Protein AF-A0A382Z6L7-F1 (afdb_monomer_lite)

Organism: NCBI:txid408172

Radius of gyration: 22.9 Å; chains: 1; bounding box: 54×29×62 Å

pLDDT: mean 86.56, std 9.16, range [63.97, 97.94]

Foldseek 3Di:
DDDPPDDDDDDDPVVVVVLVVVCVVCVVVCVVVVQNDSVSSVVVVVVVVVVVVVVCVVPVPQWDFDDDDDQWTWIQRPVVRDIDIDGDDD

Secondary structure (DSSP, 8-state):
-PPTT-------HHHHHHHHHHHHHTHHHHHHTT--SHHHHHHHHHHHHHHHHHHHHHHS-SEEEEEEETTEEEEEETTTTEEEEEE---

Structure (mmCIF, N/CA/C/O backbone):
data_AF-A0A382Z6L7-F1
#
_entry.id   AF-A0A382Z6L7-F1
#
loop_
_atom_site.group_PDB
_atom_site.id
_atom_site.type_symbol
_atom_site.label_atom_id
_atom_site.label_alt_id
_atom_site.label_comp_id
_atom_site.label_asym_id
_atom_site.label_entity_id
_atom_site.label_seq_id
_atom_site.pdbx_PDB_ins_code
_atom_site.Cartn_x
_atom_site.Cartn_y
_atom_site.Cartn_z
_atom_site.occupancy
_atom_site.B_iso_or_equiv
_atom_site.auth_seq_id
_atom_site.auth_comp_id
_atom_site.auth_asym_id
_atom_site.auth_atom_id
_atom_site.pdbx_PDB_model_num
ATOM 1 N N . MET A 1 1 ? 21.379 -13.087 -7.856 1.00 70.81 1 MET A N 1
ATOM 2 C CA . MET A 1 1 ? 20.759 -12.809 -6.538 1.00 70.81 1 MET A CA 1
ATOM 3 C C . MET A 1 1 ? 20.971 -11.341 -6.176 1.00 70.81 1 MET A C 1
ATOM 5 O O . MET A 1 1 ? 21.957 -10.783 -6.653 1.00 70.81 1 MET A O 1
ATOM 9 N N . PRO A 1 2 ? 20.088 -10.706 -5.382 1.00 84.19 2 PRO A N 1
ATOM 10 C CA . PRO A 1 2 ? 20.295 -9.340 -4.895 1.00 84.19 2 PRO A CA 1
ATOM 11 C C . PRO A 1 2 ? 21.585 -9.209 -4.082 1.00 84.19 2 PRO A C 1
ATOM 13 O O . PRO A 1 2 ? 22.060 -10.187 -3.502 1.00 84.19 2 PRO A O 1
ATOM 16 N N . LYS A 1 3 ? 22.133 -7.991 -4.017 1.00 89.88 3 LYS A N 1
ATOM 17 C CA . LYS A 1 3 ? 23.277 -7.680 -3.148 1.00 89.88 3 LYS A CA 1
ATOM 18 C C . LYS A 1 3 ? 22.921 -7.957 -1.673 1.00 89.88 3 LYS A C 1
ATOM 20 O O . LYS A 1 3 ? 21.745 -7.847 -1.312 1.00 89.88 3 LYS A O 1
ATOM 25 N N . PRO A 1 4 ? 23.903 -8.265 -0.805 1.00 92.88 4 PRO A N 1
ATOM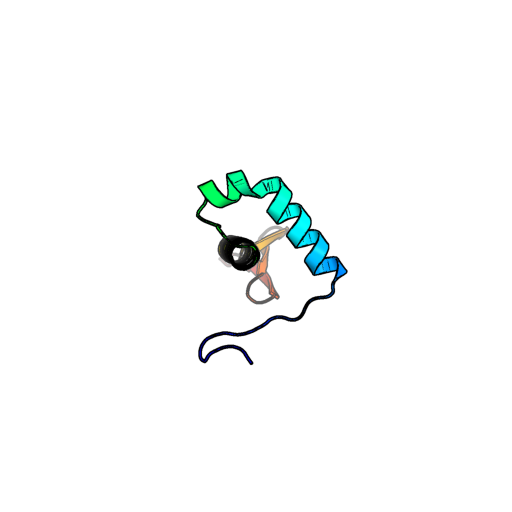 26 C CA . PRO A 1 4 ? 23.672 -8.350 0.636 1.00 92.88 4 PRO A CA 1
ATOM 27 C C . PRO A 1 4 ? 22.925 -7.115 1.160 1.00 92.88 4 PRO A C 1
ATOM 29 O O . PRO A 1 4 ? 23.244 -5.991 0.782 1.00 92.88 4 PRO A O 1
ATOM 32 N N . GLY A 1 5 ? 21.898 -7.336 1.985 1.00 91.12 5 GLY A N 1
ATOM 33 C CA . GLY A 1 5 ? 21.009 -6.278 2.488 1.00 91.12 5 GLY A CA 1
ATOM 34 C C . GLY A 1 5 ? 19.797 -5.960 1.602 1.00 91.12 5 GLY A C 1
ATOM 35 O O . GLY A 1 5 ? 18.894 -5.268 2.055 1.00 91.12 5 GLY A O 1
ATOM 36 N N . PHE A 1 6 ? 19.715 -6.507 0.386 1.00 89.31 6 PHE A N 1
ATOM 37 C CA . PHE A 1 6 ? 18.580 -6.310 -0.518 1.00 89.31 6 PHE A CA 1
ATOM 38 C C . PHE A 1 6 ? 17.766 -7.595 -0.674 1.00 89.31 6 PHE A C 1
ATOM 40 O O . PHE A 1 6 ? 18.291 -8.709 -0.603 1.00 89.31 6 PHE A O 1
ATOM 47 N N . LYS A 1 7 ? 16.462 -7.440 -0.899 1.00 88.88 7 LYS A N 1
ATOM 48 C CA . LYS A 1 7 ? 15.519 -8.537 -1.136 1.00 88.88 7 LYS A CA 1
ATOM 49 C C . LYS A 1 7 ? 14.725 -8.256 -2.409 1.00 88.88 7 LYS A C 1
ATOM 51 O O . LYS A 1 7 ? 14.511 -7.099 -2.758 1.00 88.88 7 LYS A O 1
ATOM 56 N N . SER A 1 8 ? 14.305 -9.317 -3.089 1.00 90.06 8 SER A N 1
ATOM 57 C CA . SER A 1 8 ? 13.430 -9.236 -4.260 1.00 90.06 8 SER A CA 1
ATOM 58 C C . SER A 1 8 ? 12.056 -9.779 -3.911 1.00 90.06 8 SER A C 1
ATOM 60 O O . SER A 1 8 ? 11.945 -10.763 -3.183 1.00 90.06 8 SER A O 1
ATOM 62 N N . ILE A 1 9 ? 11.029 -9.153 -4.474 1.00 90.00 9 ILE A N 1
ATOM 63 C CA . ILE A 1 9 ? 9.662 -9.665 -4.479 1.00 90.00 9 ILE A CA 1
ATOM 64 C C . ILE A 1 9 ? 9.337 -10.145 -5.889 1.00 90.00 9 ILE A C 1
ATOM 66 O O . ILE A 1 9 ? 9.728 -9.508 -6.866 1.00 90.00 9 ILE A O 1
ATOM 70 N N . THR A 1 10 ? 8.652 -11.280 -5.986 1.00 93.50 10 THR A N 1
ATOM 71 C CA . THR A 1 10 ? 8.145 -11.791 -7.263 1.00 93.50 10 THR A CA 1
ATOM 72 C C . THR A 1 10 ? 6.653 -11.515 -7.312 1.00 93.50 10 THR A C 1
ATOM 74 O O . THR A 1 10 ? 5.939 -11.823 -6.360 1.00 93.50 10 THR A O 1
ATOM 77 N N . ILE A 1 11 ? 6.197 -10.913 -8.404 1.00 93.75 11 ILE A N 1
ATOM 78 C CA . ILE A 1 11 ? 4.794 -10.581 -8.655 1.00 93.75 11 ILE A CA 1
ATOM 79 C C . ILE A 1 11 ? 4.409 -11.093 -10.040 1.00 93.75 11 ILE A C 1
ATOM 81 O O . ILE A 1 11 ? 5.284 -11.326 -10.874 1.00 93.75 11 ILE A O 1
ATOM 85 N N . SER A 1 12 ? 3.112 -11.276 -10.287 1.00 97.69 12 SER A N 1
ATOM 86 C CA . SER A 1 12 ? 2.650 -11.596 -11.635 1.00 97.69 12 SER A CA 1
ATOM 87 C C . SER A 1 12 ? 2.855 -10.408 -12.575 1.00 97.69 12 SER A C 1
ATOM 89 O O . SER A 1 12 ? 2.826 -9.248 -12.157 1.00 97.69 12 SER A O 1
ATOM 91 N N . GLU A 1 13 ? 3.011 -10.708 -13.860 1.00 97.69 13 GLU A N 1
ATOM 92 C CA . GLU A 1 13 ? 3.156 -9.709 -14.921 1.00 97.69 13 GLU A CA 1
ATOM 93 C C . GLU A 1 13 ? 1.982 -8.721 -14.935 1.00 97.69 13 GLU A C 1
ATOM 95 O O . GLU A 1 13 ? 2.189 -7.516 -14.870 1.00 97.69 13 GLU A O 1
ATOM 100 N N . ALA A 1 14 ? 0.745 -9.217 -14.827 1.00 97.94 14 ALA A N 1
ATOM 101 C CA . ALA A 1 14 ? -0.445 -8.367 -14.753 1.00 97.94 14 ALA A CA 1
ATOM 102 C C . ALA A 1 14 ? -0.412 -7.356 -13.588 1.00 97.94 14 ALA A C 1
ATOM 104 O O . ALA A 1 14 ? -0.918 -6.238 -13.702 1.00 97.94 14 ALA A O 1
ATOM 105 N N . VAL A 1 15 ? 0.174 -7.735 -12.446 1.00 95.75 15 VAL A N 1
ATOM 106 C CA . VAL A 1 15 ? 0.336 -6.832 -11.299 1.00 95.75 15 VAL A CA 1
ATOM 107 C C . VAL A 1 15 ? 1.447 -5.820 -11.571 1.00 95.75 15 VAL A C 1
ATOM 109 O O . VAL A 1 15 ? 1.267 -4.636 -11.280 1.00 95.75 15 VAL A O 1
ATOM 112 N N . TYR A 1 16 ? 2.563 -6.262 -12.158 1.00 96.69 16 TYR A N 1
ATOM 113 C CA . TYR A 1 16 ? 3.648 -5.381 -12.583 1.00 96.69 16 TYR A CA 1
ATOM 114 C C . TYR A 1 16 ? 3.145 -4.309 -13.554 1.00 96.69 16 TYR A C 1
ATOM 116 O O . TYR A 1 16 ? 3.317 -3.122 -13.279 1.00 96.69 16 TYR A O 1
ATOM 124 N N . ASP A 1 17 ? 2.460 -4.707 -14.626 1.00 97.75 17 ASP A N 1
ATOM 125 C CA . ASP A 1 17 ? 1.977 -3.807 -15.676 1.00 97.75 17 ASP A CA 1
ATOM 126 C C . ASP A 1 17 ? 1.025 -2.756 -15.126 1.00 97.75 17 ASP A C 1
ATOM 128 O O . ASP A 1 17 ? 1.155 -1.567 -15.425 1.00 97.75 17 ASP A O 1
ATOM 132 N N . LYS A 1 18 ? 0.110 -3.174 -14.246 1.00 96.69 18 LYS A N 1
ATOM 133 C CA . LYS A 1 18 ? -0.813 -2.261 -13.575 1.00 96.69 18 LYS A CA 1
ATOM 134 C C . LYS A 1 18 ? -0.063 -1.197 -12.776 1.00 96.69 18 LYS A C 1
ATOM 136 O O . LYS A 1 18 ? -0.373 -0.012 -12.897 1.00 96.69 18 LYS A O 1
ATOM 141 N N . PHE A 1 19 ? 0.920 -1.587 -11.963 1.00 95.81 19 PHE A N 1
ATOM 142 C CA . PHE A 1 19 ? 1.715 -0.616 -11.210 1.00 95.81 19 PHE A CA 1
ATOM 143 C C . PHE A 1 19 ? 2.556 0.265 -12.130 1.00 95.81 19 PHE A C 1
ATOM 145 O O . PHE A 1 19 ? 2.651 1.471 -11.901 1.00 95.81 19 PHE A O 1
ATOM 152 N N . ASN A 1 20 ? 3.152 -0.313 -13.169 1.00 96.81 20 ASN A N 1
ATOM 153 C CA . ASN A 1 20 ? 4.033 0.400 -14.080 1.00 96.81 20 ASN A CA 1
ATOM 154 C C . ASN A 1 20 ? 3.267 1.455 -14.892 1.00 96.81 20 ASN A C 1
ATOM 156 O O . ASN A 1 20 ? 3.713 2.595 -15.021 1.00 96.81 20 ASN A O 1
ATOM 160 N N . GLN A 1 21 ? 2.059 1.125 -15.351 1.00 97.56 21 GLN A N 1
ATOM 161 C CA . GLN A 1 21 ? 1.171 2.066 -16.029 1.00 97.56 21 GLN A CA 1
ATOM 162 C C . GLN A 1 21 ? 0.832 3.268 -15.136 1.00 97.56 21 GLN A C 1
ATOM 164 O O . GLN A 1 21 ? 0.903 4.417 -15.579 1.00 97.56 21 GLN A O 1
ATOM 169 N N . VAL A 1 22 ? 0.489 3.023 -13.868 1.00 95.81 22 VAL A N 1
ATOM 170 C CA . VAL A 1 22 ? 0.170 4.097 -12.916 1.00 95.81 22 VAL A CA 1
ATOM 171 C C . VAL A 1 22 ? 1.413 4.928 -12.586 1.00 95.81 22 VAL A C 1
ATOM 173 O O . VAL A 1 22 ? 1.312 6.154 -12.528 1.00 95.81 22 VAL A O 1
ATOM 176 N N . TYR A 1 23 ? 2.581 4.301 -12.424 1.00 96.44 23 TYR A N 1
ATOM 177 C CA . TYR A 1 23 ? 3.852 5.001 -12.228 1.00 96.44 23 TYR A CA 1
ATOM 178 C C . TYR A 1 23 ? 4.131 5.984 -13.369 1.00 96.44 23 TYR A C 1
ATOM 180 O O . TYR A 1 23 ? 4.370 7.164 -13.123 1.00 96.44 23 TYR A O 1
ATOM 188 N N . HIS A 1 24 ? 4.039 5.523 -14.618 1.00 96.75 24 HIS A N 1
ATOM 189 C CA . HIS A 1 24 ? 4.297 6.362 -15.784 1.00 96.75 24 HIS A CA 1
ATOM 190 C C . HIS A 1 24 ? 3.282 7.495 -15.939 1.00 96.75 24 HIS A C 1
ATOM 192 O O . HIS A 1 24 ? 3.676 8.617 -16.249 1.00 96.75 24 HIS A O 1
ATOM 198 N N . LYS A 1 25 ? 1.997 7.234 -15.669 1.00 96.94 25 LYS A N 1
ATOM 199 C CA . LYS A 1 25 ? 0.941 8.253 -15.742 1.00 96.94 25 LYS A CA 1
ATOM 200 C C . LYS A 1 25 ? 1.155 9.407 -14.755 1.00 96.94 25 LYS A C 1
ATOM 202 O O . LYS A 1 25 ? 0.782 10.531 -15.061 1.00 96.94 25 LYS A O 1
ATOM 207 N N . ASN A 1 26 ? 1.739 9.132 -13.588 1.00 94.75 26 ASN A N 1
ATOM 208 C CA . ASN A 1 26 ? 1.899 10.110 -12.504 1.00 94.75 26 ASN A CA 1
ATOM 209 C C . ASN A 1 26 ? 3.368 10.491 -12.261 1.00 94.75 26 ASN A C 1
ATOM 211 O O . ASN A 1 26 ? 3.714 10.973 -11.182 1.00 94.75 26 ASN A O 1
ATOM 215 N N . LYS A 1 27 ? 4.252 10.239 -13.233 1.00 93.06 27 LYS A N 1
ATOM 216 C CA . LYS A 1 27 ? 5.704 10.333 -13.048 1.00 93.06 27 LYS A CA 1
ATOM 217 C C . LYS A 1 27 ? 6.157 11.712 -12.565 1.00 93.06 27 LYS A C 1
ATOM 219 O O . LYS A 1 27 ? 7.011 11.785 -11.683 1.00 93.06 27 LYS A O 1
ATOM 224 N N . ASP A 1 28 ? 5.571 12.781 -13.090 1.00 93.75 28 ASP A N 1
ATOM 225 C CA . ASP A 1 28 ? 5.962 14.149 -12.737 1.00 93.75 28 ASP A CA 1
ATOM 226 C C . ASP A 1 28 ? 5.609 14.472 -11.279 1.00 93.75 28 ASP A C 1
ATOM 228 O O . ASP A 1 28 ? 6.457 14.930 -10.513 1.00 93.75 28 ASP A O 1
ATOM 232 N N . GLU A 1 29 ? 4.395 14.122 -10.847 1.00 93.94 29 GLU A N 1
ATOM 233 C CA . GLU A 1 29 ? 3.951 14.292 -9.458 1.00 93.94 29 GLU A CA 1
ATOM 234 C C . GLU A 1 29 ? 4.791 13.451 -8.483 1.00 93.94 29 GLU A C 1
ATOM 236 O O . GLU A 1 29 ? 5.176 13.910 -7.406 1.00 93.94 29 GLU A O 1
ATOM 241 N N . LEU A 1 30 ? 5.109 12.212 -8.864 1.00 92.75 30 LEU A N 1
ATOM 242 C CA . LEU A 1 30 ? 5.968 11.326 -8.079 1.00 92.75 30 LEU A CA 1
ATOM 243 C C . LEU A 1 30 ? 7.391 11.883 -7.960 1.00 92.75 30 LEU A C 1
ATOM 245 O O . LEU A 1 30 ? 7.967 11.855 -6.873 1.00 92.75 30 LEU A O 1
ATOM 249 N N . THR A 1 31 ? 7.923 12.462 -9.035 1.00 91.81 31 THR A N 1
ATOM 250 C CA . THR A 1 31 ? 9.240 13.115 -9.038 1.00 91.81 31 THR A CA 1
ATOM 251 C C . THR A 1 31 ? 9.265 14.304 -8.076 1.00 91.81 31 THR A C 1
ATOM 253 O O . THR A 1 31 ? 10.196 14.427 -7.282 1.00 91.81 31 THR A O 1
ATOM 256 N N . MET A 1 32 ? 8.205 15.124 -8.045 1.00 91.62 32 MET A N 1
ATOM 257 C CA . MET A 1 32 ? 8.064 16.214 -7.064 1.00 91.62 32 MET A CA 1
ATOM 258 C C . MET A 1 32 ? 8.044 15.713 -5.610 1.00 91.62 32 MET A C 1
ATOM 260 O O . MET A 1 32 ? 8.460 16.428 -4.702 1.00 91.62 32 MET A O 1
ATOM 264 N N . LYS A 1 33 ? 7.595 14.473 -5.385 1.00 89.19 33 LYS A N 1
ATOM 265 C CA . LYS A 1 33 ? 7.608 13.783 -4.083 1.00 89.19 33 LYS A CA 1
ATOM 266 C C . LYS A 1 33 ? 8.928 13.043 -3.797 1.00 89.19 33 LYS A C 1
ATOM 268 O O . LYS A 1 33 ? 9.016 12.328 -2.802 1.00 89.19 33 LYS A O 1
ATOM 273 N N . GLY A 1 34 ? 9.945 13.187 -4.652 1.00 91.44 34 GLY A N 1
ATOM 274 C CA . GLY A 1 34 ? 11.248 12.521 -4.524 1.00 91.44 34 GLY A CA 1
ATOM 275 C C . GLY A 1 34 ? 11.269 11.059 -4.986 1.00 91.44 34 GLY A C 1
ATOM 276 O O . GLY A 1 34 ? 12.256 10.352 -4.772 1.00 91.44 34 GLY A O 1
ATOM 277 N N . VAL A 1 35 ? 10.198 10.578 -5.620 1.00 94.19 35 VAL A N 1
ATOM 278 C CA . VAL A 1 35 ? 10.063 9.199 -6.096 1.00 94.19 35 VAL A CA 1
ATOM 279 C C . VAL A 1 35 ? 10.529 9.107 -7.551 1.00 94.19 35 VAL A C 1
ATOM 281 O O . VAL A 1 35 ? 9.767 9.311 -8.492 1.00 94.19 35 VAL A O 1
ATOM 284 N N . ASN A 1 36 ? 11.802 8.750 -7.730 1.00 92.56 36 ASN A N 1
ATOM 285 C CA . ASN A 1 36 ? 12.484 8.837 -9.031 1.00 92.56 36 ASN A CA 1
ATOM 286 C C . ASN A 1 36 ? 12.609 7.505 -9.788 1.00 92.56 36 ASN A C 1
ATOM 288 O O . ASN A 1 36 ? 13.166 7.462 -10.882 1.00 92.56 36 ASN A O 1
ATOM 292 N N . SER A 1 37 ? 12.123 6.399 -9.224 1.00 94.94 37 SER A N 1
ATOM 293 C CA . SER A 1 37 ? 12.195 5.078 -9.858 1.00 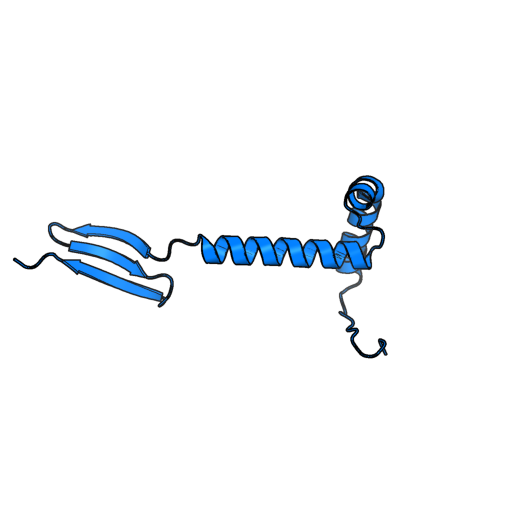94.94 37 SER A CA 1
ATOM 294 C C . SER A 1 37 ? 10.932 4.268 -9.607 1.00 94.94 37 SER A C 1
ATOM 296 O O . SER A 1 37 ? 10.241 4.481 -8.611 1.00 94.94 37 SER A O 1
ATOM 298 N N . PHE A 1 38 ? 10.663 3.296 -10.480 1.00 94.44 38 PHE A N 1
ATOM 299 C CA . PHE A 1 38 ? 9.548 2.366 -10.306 1.00 94.44 38 PHE A CA 1
ATOM 300 C C . PHE A 1 38 ? 9.640 1.596 -8.979 1.00 94.44 38 PHE A C 1
ATOM 302 O O . PHE A 1 38 ? 8.666 1.515 -8.236 1.00 94.44 38 PHE A O 1
ATOM 309 N N . ALA A 1 39 ? 10.830 1.096 -8.627 1.00 92.75 39 ALA A N 1
ATOM 310 C CA . ALA A 1 39 ? 11.046 0.433 -7.342 1.00 92.75 39 ALA A CA 1
ATOM 311 C C . ALA A 1 39 ? 10.775 1.384 -6.163 1.00 92.75 39 ALA A C 1
ATOM 313 O O . ALA A 1 39 ? 10.122 0.995 -5.200 1.00 92.75 39 ALA A O 1
ATOM 314 N N . GLY A 1 40 ? 11.210 2.645 -6.265 1.00 93.50 40 GLY A N 1
ATOM 315 C CA . GLY A 1 40 ? 10.899 3.677 -5.274 1.00 93.50 40 GLY A CA 1
ATOM 316 C C . GLY A 1 40 ? 9.398 3.940 -5.147 1.00 93.50 40 GLY A C 1
ATOM 317 O O . GLY A 1 40 ? 8.901 4.097 -4.038 1.00 93.50 40 GLY A O 1
ATOM 318 N N . TYR A 1 41 ? 8.666 3.927 -6.261 1.00 94.94 41 TYR A N 1
ATOM 319 C CA . TYR A 1 41 ? 7.212 4.083 -6.280 1.00 94.94 41 TYR A CA 1
ATOM 320 C C . TYR A 1 41 ? 6.493 2.934 -5.572 1.00 94.94 41 TYR A C 1
ATOM 322 O O . TYR A 1 41 ? 5.632 3.180 -4.727 1.00 94.94 41 TYR A O 1
ATOM 330 N N . VAL A 1 42 ? 6.880 1.690 -5.854 1.00 94.56 42 VAL A N 1
ATOM 331 C CA . VAL A 1 42 ? 6.308 0.517 -5.180 1.00 94.56 42 VAL A CA 1
ATOM 332 C C . VAL A 1 42 ? 6.599 0.561 -3.677 1.00 94.56 42 VAL A C 1
ATOM 334 O O . VAL A 1 42 ? 5.689 0.359 -2.874 1.00 94.56 42 VAL A O 1
ATOM 337 N N . THR A 1 43 ? 7.831 0.893 -3.278 1.00 92.12 43 THR A N 1
ATOM 338 C CA . THR A 1 43 ? 8.194 1.047 -1.859 1.00 92.12 43 THR A CA 1
ATOM 339 C C . THR A 1 43 ? 7.388 2.155 -1.183 1.00 92.12 43 THR A C 1
ATOM 341 O O . THR A 1 43 ? 6.851 1.939 -0.100 1.00 92.12 43 THR A O 1
ATOM 344 N N . TYR A 1 44 ? 7.237 3.31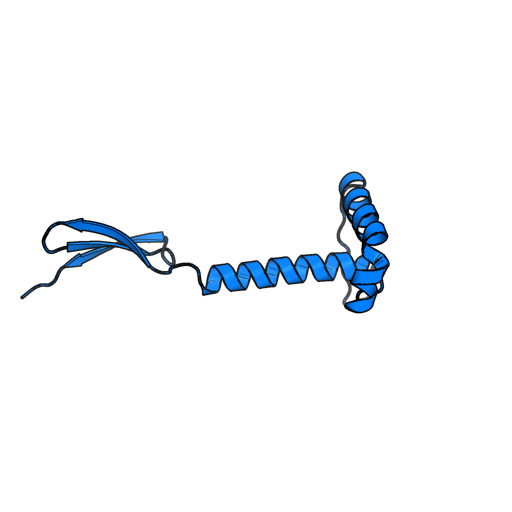3 -1.833 1.00 91.44 44 TYR A N 1
ATOM 345 C CA . TYR A 1 44 ? 6.447 4.432 -1.317 1.00 91.44 44 TYR A CA 1
ATOM 346 C C . TYR A 1 44 ? 4.991 4.033 -1.037 1.00 91.44 44 TYR A C 1
ATOM 348 O O . TYR A 1 44 ? 4.464 4.342 0.031 1.00 91.44 44 TYR A O 1
ATOM 356 N N . LEU A 1 45 ? 4.355 3.303 -1.959 1.00 91.69 45 LEU A N 1
ATOM 357 C CA . LEU A 1 45 ? 2.990 2.808 -1.768 1.00 91.69 45 LEU A CA 1
ATOM 358 C C . LEU A 1 45 ? 2.883 1.839 -0.589 1.00 91.69 45 LEU A C 1
ATOM 360 O O . LEU A 1 45 ? 1.956 1.949 0.212 1.00 91.69 45 LEU A O 1
ATOM 364 N N . LEU A 1 46 ? 3.821 0.897 -0.475 1.00 90.50 46 LEU A N 1
ATOM 365 C CA . LEU A 1 46 ? 3.837 -0.060 0.630 1.00 90.50 46 LEU A CA 1
ATOM 366 C C . LEU A 1 46 ? 3.983 0.657 1.976 1.00 90.50 46 LEU A C 1
ATOM 368 O O . LEU A 1 46 ? 3.228 0.378 2.906 1.00 90.50 46 LEU A O 1
ATOM 372 N N . GLU A 1 47 ? 4.898 1.621 2.074 1.00 89.81 47 GLU A N 1
ATOM 373 C CA . GLU A 1 47 ? 5.070 2.416 3.289 1.00 89.81 47 GLU A CA 1
ATOM 374 C C . GLU A 1 47 ? 3.832 3.244 3.640 1.00 89.81 47 GLU A C 1
ATOM 376 O O . GLU A 1 47 ? 3.471 3.326 4.815 1.00 89.81 47 GLU A O 1
ATOM 381 N N . ASP A 1 48 ? 3.182 3.864 2.653 1.00 88.62 48 ASP A N 1
ATOM 382 C CA . ASP A 1 48 ? 1.959 4.643 2.864 1.00 88.62 48 ASP A CA 1
ATOM 383 C C . ASP A 1 48 ? 0.825 3.762 3.407 1.00 88.62 48 ASP A C 1
ATOM 385 O O . ASP A 1 48 ? 0.187 4.110 4.405 1.00 88.62 48 ASP A O 1
ATOM 389 N N . VAL A 1 49 ? 0.636 2.570 2.832 1.00 88.75 49 VAL A N 1
ATOM 390 C CA . VAL A 1 49 ? -0.335 1.584 3.330 1.00 88.75 49 VAL A CA 1
ATOM 391 C C . VAL A 1 49 ? 0.004 1.159 4.759 1.00 88.75 49 VAL A C 1
ATOM 393 O O . VAL A 1 49 ? -0.876 1.165 5.616 1.00 88.75 49 VAL A O 1
ATOM 396 N N . MET A 1 50 ? 1.271 0.866 5.064 1.00 85.44 50 MET A N 1
ATOM 397 C CA . MET A 1 50 ? 1.689 0.487 6.420 1.00 85.44 50 MET A CA 1
ATOM 398 C C . MET A 1 50 ? 1.513 1.623 7.440 1.00 85.44 50 MET A C 1
ATOM 400 O O . MET A 1 50 ? 1.178 1.374 8.599 1.00 85.44 50 MET A O 1
ATOM 404 N N . LYS A 1 51 ? 1.742 2.882 7.048 1.00 84.31 51 LYS A N 1
ATOM 405 C CA . LYS A 1 51 ? 1.514 4.057 7.908 1.00 84.31 51 LYS A CA 1
ATOM 406 C C . LYS A 1 51 ? 0.031 4.263 8.181 1.00 84.31 51 LYS A C 1
ATOM 408 O O . LYS A 1 51 ? -0.338 4.549 9.323 1.00 84.31 51 LYS A O 1
ATOM 413 N N . LYS A 1 52 ? -0.809 4.093 7.158 1.00 80.94 52 LYS A N 1
ATOM 414 C CA . LYS A 1 52 ? -2.266 4.117 7.294 1.00 80.94 52 LYS A CA 1
ATOM 415 C C . LYS A 1 52 ? -2.729 3.002 8.218 1.00 80.94 52 LYS A C 1
ATOM 417 O O . LYS A 1 52 ? -3.430 3.300 9.170 1.00 80.94 52 LYS A O 1
ATOM 422 N N . ASP A 1 53 ? -2.262 1.774 8.028 1.00 76.19 53 ASP A N 1
ATOM 423 C CA . ASP A 1 53 ? -2.600 0.637 8.890 1.00 76.19 53 ASP A CA 1
ATOM 424 C C . ASP A 1 53 ? -2.209 0.877 10.357 1.00 76.19 53 ASP A C 1
ATOM 426 O O . ASP A 1 53 ? -3.048 0.775 11.247 1.00 76.19 53 ASP A O 1
ATOM 430 N N . LYS A 1 54 ? -0.982 1.343 10.629 1.00 71.06 54 LYS A N 1
ATOM 431 C CA . LYS A 1 54 ? -0.560 1.722 11.992 1.00 71.06 54 LYS A CA 1
ATOM 432 C C . LYS A 1 54 ? -1.410 2.840 12.587 1.00 71.06 54 LYS A C 1
ATOM 434 O O . LYS A 1 54 ? -1.694 2.828 13.782 1.00 71.06 54 LYS A O 1
ATOM 439 N N . THR A 1 55 ? -1.788 3.818 11.770 1.00 68.38 55 THR A N 1
ATOM 440 C CA . THR A 1 55 ? -2.688 4.906 12.164 1.00 68.38 55 THR A CA 1
ATOM 441 C C . THR A 1 55 ? -4.062 4.341 12.517 1.00 68.38 55 THR A C 1
ATOM 443 O O . THR A 1 55 ? -4.542 4.570 13.623 1.00 68.38 55 THR A O 1
ATOM 446 N N . PHE A 1 56 ? -4.655 3.526 11.647 1.00 65.50 56 PHE A N 1
ATOM 447 C CA . PHE A 1 56 ? -5.936 2.875 11.900 1.00 65.50 56 PHE A CA 1
ATOM 448 C C . PHE A 1 56 ? -5.885 1.975 13.130 1.00 65.50 56 PHE A C 1
ATOM 450 O O . PHE A 1 56 ? -6.771 2.080 13.957 1.00 65.50 56 PHE A O 1
ATOM 457 N N . ALA A 1 57 ? -4.835 1.181 13.334 1.00 66.12 57 ALA A N 1
ATOM 458 C CA . ALA A 1 57 ? -4.668 0.366 14.536 1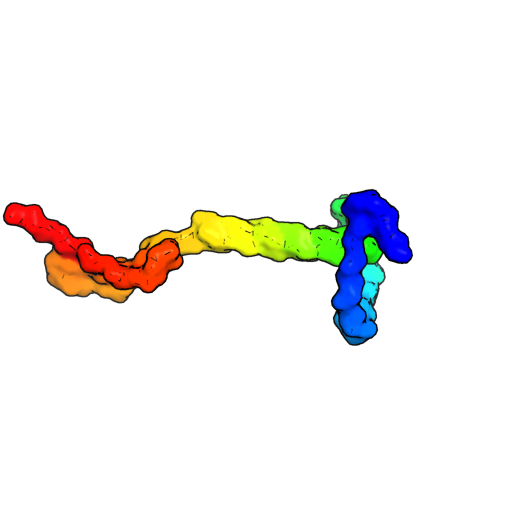.00 66.12 57 ALA A CA 1
ATOM 459 C C . ALA A 1 57 ? -4.493 1.215 15.810 1.00 66.12 57 ALA A C 1
ATOM 461 O O . ALA A 1 57 ? -4.975 0.844 16.878 1.00 66.12 57 ALA A O 1
ATOM 462 N N . ARG A 1 58 ? -3.822 2.373 15.717 1.00 64.12 58 ARG A N 1
ATOM 463 C CA . ARG A 1 58 ? -3.624 3.296 16.848 1.00 64.12 58 ARG A CA 1
ATOM 464 C C . ARG A 1 58 ? -4.911 4.014 17.250 1.00 64.12 58 ARG A C 1
ATOM 466 O O . ARG A 1 58 ? -5.123 4.231 18.442 1.00 64.12 58 ARG A O 1
ATOM 473 N N . TYR A 1 59 ? -5.724 4.401 16.270 1.00 66.00 59 TYR A N 1
ATOM 474 C CA . TYR A 1 59 ? -6.991 5.107 16.476 1.00 66.00 59 TYR A CA 1
ATOM 475 C C . TYR A 1 59 ? -8.210 4.180 16.463 1.00 66.00 59 TYR A C 1
ATOM 477 O O . TYR A 1 59 ? -9.319 4.648 16.714 1.00 66.00 59 TYR A O 1
ATOM 485 N N . ALA A 1 60 ? -8.024 2.882 16.206 1.00 63.97 60 ALA A N 1
ATOM 486 C CA . ALA A 1 60 ? -9.083 1.893 16.298 1.00 63.97 60 ALA A CA 1
ATOM 487 C C . ALA A 1 60 ? -9.678 1.966 17.708 1.00 63.97 60 ALA A C 1
ATOM 489 O O . ALA A 1 60 ? -8.925 1.935 18.694 1.00 63.97 60 ALA A O 1
ATOM 490 N N . PRO A 1 61 ? -11.009 2.093 17.832 1.00 66.75 61 PRO A N 1
ATOM 491 C CA . PRO A 1 61 ? -11.648 2.170 19.130 1.00 66.75 61 PRO A CA 1
ATOM 492 C C . PRO A 1 61 ? -11.345 0.884 19.899 1.00 66.75 61 PRO A C 1
ATOM 494 O O . PRO A 1 61 ? -11.813 -0.200 19.557 1.00 66.75 61 PRO A O 1
ATOM 497 N N . LYS A 1 62 ? -10.522 1.012 20.946 1.00 77.75 62 LYS A N 1
ATOM 498 C CA . LYS A 1 62 ? -10.145 -0.099 21.834 1.00 77.75 62 LYS A CA 1
ATOM 499 C C . LYS A 1 62 ? -11.371 -0.708 22.514 1.00 77.75 62 LYS A C 1
ATOM 501 O O . LYS A 1 62 ? -11.394 -1.904 22.787 1.00 77.75 62 LYS A O 1
ATOM 506 N N . LEU A 1 63 ? -12.366 0.138 22.769 1.00 76.25 63 LEU A N 1
ATOM 507 C CA . LEU A 1 63 ? -13.661 -0.204 23.331 1.00 76.25 63 LEU A CA 1
ATOM 508 C C . LEU A 1 63 ? -14.750 0.342 22.411 1.00 76.25 63 LEU A C 1
ATOM 510 O O . LEU A 1 63 ? -14.716 1.512 22.031 1.00 76.25 63 LEU A O 1
ATOM 514 N N . GLU A 1 64 ? -15.715 -0.501 22.086 1.00 79.25 64 GLU A N 1
ATOM 515 C CA . GLU A 1 64 ? -16.907 -0.150 21.323 1.00 79.25 64 GLU A CA 1
ATOM 516 C C . GLU A 1 64 ? -18.133 -0.355 22.219 1.00 79.25 64 GLU A C 1
ATOM 518 O O . GLU A 1 64 ? -18.284 -1.406 22.840 1.00 79.25 64 GLU A O 1
ATOM 523 N N . LYS A 1 65 ? -18.996 0.659 22.340 1.00 78.69 65 LYS A N 1
ATOM 524 C CA . LYS A 1 65 ? -20.231 0.557 23.127 1.00 78.69 65 LYS A CA 1
ATOM 525 C C . LYS A 1 65 ? -21.263 -0.247 22.341 1.00 78.69 65 LYS A C 1
ATOM 527 O O . LYS A 1 65 ? -21.637 0.166 21.250 1.00 78.69 65 LYS A O 1
ATOM 532 N N . VAL A 1 66 ? -21.737 -1.351 22.914 1.00 79.12 66 VAL A N 1
ATOM 533 C CA . VAL A 1 66 ? -22.685 -2.269 22.265 1.00 79.12 66 VAL A CA 1
ATOM 534 C C . VAL A 1 66 ? -24.116 -1.979 22.711 1.00 79.12 66 VAL A C 1
ATOM 536 O O . VAL A 1 66 ? -24.990 -1.784 21.873 1.00 79.12 66 VAL A O 1
ATOM 539 N N . SER A 1 67 ? -24.360 -1.896 24.020 1.00 83.12 67 SER A N 1
ATOM 540 C CA . SER A 1 67 ? -25.688 -1.605 24.573 1.00 83.12 67 SER A CA 1
ATOM 541 C C . SER A 1 67 ? -25.600 -0.952 25.955 1.00 83.12 67 SER A C 1
ATOM 543 O O . SER A 1 67 ? -24.540 -0.911 26.587 1.00 83.12 67 SER A O 1
ATOM 545 N N . VAL A 1 68 ? -26.726 -0.393 26.399 1.00 80.12 68 VAL A N 1
ATOM 546 C CA . VAL A 1 68 ? -26.948 0.047 27.781 1.00 80.12 68 VAL A CA 1
ATOM 547 C C . VAL A 1 68 ? -28.219 -0.628 28.250 1.00 80.12 68 VAL A C 1
ATOM 549 O O . VAL A 1 68 ? -29.258 -0.423 27.627 1.00 80.12 68 VAL A O 1
ATOM 552 N N . ASP A 1 69 ? -28.127 -1.377 29.339 1.00 78.00 69 ASP A N 1
ATOM 553 C CA . ASP A 1 69 ? -29.261 -2.020 29.992 1.00 78.00 69 ASP A CA 1
ATOM 554 C C . ASP A 1 69 ? -29.310 -1.551 31.441 1.00 78.00 69 ASP A C 1
ATOM 556 O O . ASP A 1 69 ? -28.474 -1.952 32.239 1.00 78.00 69 ASP A O 1
ATOM 560 N N . ALA A 1 70 ? -30.274 -0.682 31.759 1.00 77.81 70 ALA A N 1
ATOM 561 C CA . ALA A 1 70 ? -30.530 -0.111 33.086 1.00 77.81 70 ALA A CA 1
ATOM 562 C C . ALA A 1 70 ? -29.275 0.388 33.843 1.00 77.81 70 ALA A C 1
ATOM 564 O O . ALA A 1 70 ? -28.918 1.559 33.733 1.00 77.81 70 ALA A O 1
ATOM 565 N N . ASP A 1 71 ? -28.628 -0.478 34.621 1.00 82.81 71 ASP A N 1
ATOM 566 C CA . ASP A 1 71 ? -27.455 -0.223 35.463 1.00 82.81 71 ASP A CA 1
ATOM 567 C C . ASP A 1 71 ? -26.126 -0.712 34.850 1.00 82.81 71 ASP A C 1
ATOM 569 O O . ASP A 1 71 ? -25.065 -0.594 35.472 1.00 82.81 71 ASP A O 1
ATOM 573 N N . ARG A 1 72 ? -26.170 -1.259 33.630 1.00 82.88 72 ARG A N 1
ATOM 574 C CA . ARG A 1 72 ? -25.062 -1.946 32.962 1.00 82.88 72 ARG A CA 1
ATOM 575 C C . ARG A 1 72 ? -24.768 -1.359 31.592 1.00 82.88 72 ARG A C 1
ATOM 577 O O . ARG A 1 72 ? -25.659 -1.018 30.813 1.00 82.88 72 ARG A O 1
ATOM 584 N N . ILE A 1 73 ? -23.483 -1.294 31.262 1.00 87.19 73 ILE A N 1
ATOM 585 C CA . ILE A 1 73 ? -22.999 -0.965 29.920 1.00 87.19 73 ILE A CA 1
ATOM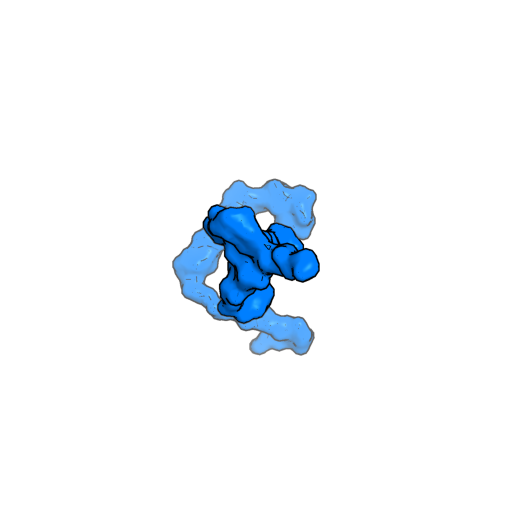 586 C C . ILE A 1 73 ? -22.266 -2.181 29.367 1.00 87.19 73 ILE A C 1
ATOM 588 O O . ILE A 1 73 ? -21.299 -2.651 29.970 1.00 87.19 73 ILE A O 1
ATOM 592 N N . ILE A 1 74 ? -22.695 -2.653 28.195 1.00 88.44 74 ILE A N 1
ATOM 593 C CA . ILE A 1 74 ? -21.995 -3.703 27.457 1.00 88.44 74 ILE A CA 1
ATOM 594 C C . ILE A 1 74 ? -21.026 -3.047 26.475 1.00 88.44 74 ILE A C 1
ATOM 596 O O . ILE A 1 74 ? -21.408 -2.243 25.619 1.00 88.44 74 ILE A O 1
ATOM 600 N N . LEU A 1 75 ? -19.751 -3.400 26.603 1.00 89.69 75 LEU A N 1
ATOM 601 C CA . LEU A 1 75 ? -18.649 -2.923 25.779 1.00 89.69 75 LEU A CA 1
ATOM 602 C C . LEU A 1 75 ? -17.995 -4.106 25.064 1.00 89.69 75 LEU A C 1
ATOM 604 O O . LEU A 1 75 ? -17.765 -5.158 25.657 1.00 89.69 75 LEU A O 1
ATOM 608 N N . LYS A 1 76 ? -17.617 -3.928 23.804 1.00 86.81 76 LYS A N 1
ATOM 609 C CA . LYS A 1 76 ? -16.725 -4.840 23.091 1.00 86.81 76 LYS A CA 1
ATOM 610 C C . LYS A 1 76 ? -15.294 -4.331 23.215 1.00 86.81 76 LYS A C 1
ATOM 612 O O . LYS A 1 76 ? -14.970 -3.233 22.773 1.00 86.81 76 LYS A O 1
ATOM 617 N N . ASP A 1 77 ? -14.443 -5.141 23.828 1.00 84.44 77 ASP A N 1
ATOM 618 C CA . ASP A 1 77 ? -13.000 -4.939 23.913 1.00 84.44 77 ASP A CA 1
ATOM 619 C C . ASP A 1 77 ? -12.356 -5.510 22.648 1.00 84.44 77 ASP A C 1
ATOM 621 O O . ASP A 1 77 ? -12.188 -6.724 22.497 1.00 84.44 77 ASP A O 1
ATOM 625 N N . ASN A 1 78 ? -12.010 -4.612 21.727 1.00 82.12 78 ASN A N 1
ATOM 626 C CA . ASN A 1 78 ? -11.416 -4.956 20.439 1.00 82.12 78 ASN A CA 1
ATOM 627 C C . ASN A 1 78 ? -9.940 -5.377 20.564 1.00 82.12 78 ASN A C 1
ATOM 629 O O . ASN A 1 78 ? -9.405 -5.967 19.631 1.00 82.12 78 ASN A O 1
ATOM 633 N N . ILE A 1 79 ? -9.276 -5.126 21.704 1.00 79.50 79 ILE A N 1
ATOM 634 C CA . ILE A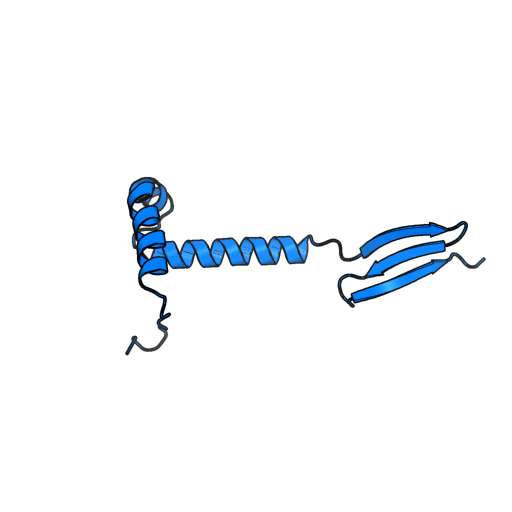 1 79 ? -7.884 -5.555 21.936 1.00 79.50 79 ILE A CA 1
ATOM 635 C C . ILE A 1 79 ? -7.840 -7.038 22.294 1.00 79.50 79 ILE A C 1
ATOM 637 O O . ILE A 1 79 ? -7.013 -7.781 21.770 1.00 79.50 79 ILE A O 1
ATOM 641 N N . LYS A 1 80 ? -8.709 -7.472 23.213 1.00 84.75 80 LYS A N 1
ATOM 642 C CA . LYS A 1 80 ? -8.765 -8.870 23.673 1.00 84.75 80 LYS A CA 1
ATOM 643 C C . LYS A 1 80 ? -9.830 -9.703 22.961 1.00 84.75 80 LYS A C 1
ATOM 645 O O . LYS A 1 80 ? -10.001 -10.867 23.307 1.00 84.75 80 LYS A O 1
ATOM 650 N N . ASN A 1 81 ? -10.531 -9.106 21.996 1.00 82.69 81 ASN A N 1
ATOM 651 C CA . ASN A 1 81 ? -11.634 -9.706 21.249 1.00 82.69 81 ASN A CA 1
ATOM 652 C C . ASN A 1 81 ? -12.685 -10.359 22.169 1.00 82.69 81 ASN A C 1
ATOM 654 O O . ASN A 1 81 ? -13.007 -11.538 22.033 1.00 82.69 81 ASN A O 1
ATOM 658 N N . ARG A 1 82 ? -13.185 -9.598 23.150 1.00 85.31 82 ARG A N 1
ATOM 659 C CA . ARG A 1 82 ? -14.151 -10.072 24.157 1.00 85.31 82 ARG A CA 1
ATOM 660 C C . ARG A 1 82 ? -15.251 -9.048 24.416 1.00 85.31 82 ARG A C 1
ATOM 662 O O . ARG A 1 82 ? -15.076 -7.864 24.146 1.00 85.31 82 ARG A O 1
ATOM 669 N N . ILE A 1 83 ? -16.353 -9.503 24.999 1.00 88.62 83 ILE A N 1
ATOM 670 C CA . ILE A 1 83 ? -17.414 -8.638 25.520 1.00 88.62 83 ILE A CA 1
ATOM 671 C C . ILE A 1 83 ? -17.190 -8.437 27.023 1.00 88.62 83 ILE A C 1
ATOM 673 O O . ILE A 1 83 ? -16.865 -9.387 27.735 1.00 88.62 83 ILE A O 1
ATOM 677 N N . ALA A 1 84 ? -17.313 -7.197 27.486 1.00 86.50 84 ALA A N 1
ATOM 678 C CA . ALA A 1 84 ? -17.188 -6.798 28.878 1.00 86.50 84 ALA A CA 1
ATOM 679 C C . ALA A 1 84 ? -18.463 -6.080 29.327 1.00 86.50 84 ALA A C 1
ATOM 681 O O . ALA A 1 84 ? -19.008 -5.251 28.602 1.00 86.50 84 ALA A O 1
ATOM 682 N N . GLU A 1 85 ? -18.906 -6.383 30.539 1.00 87.50 85 GLU A N 1
ATOM 683 C CA . GLU A 1 85 ? -20.013 -5.704 31.201 1.00 87.50 85 GLU A CA 1
ATOM 684 C C . GLU A 1 85 ? -19.448 -4.795 32.294 1.00 87.50 85 GLU A C 1
ATOM 686 O O . GLU A 1 85 ? -18.567 -5.202 33.055 1.00 87.50 85 GLU A O 1
ATOM 691 N N . VAL A 1 86 ? -19.930 -3.556 32.355 1.00 85.25 86 VAL A N 1
ATOM 692 C CA . VAL A 1 86 ? -19.598 -2.598 33.412 1.00 85.25 86 VAL A CA 1
ATOM 693 C C . VAL A 1 86 ? -20.876 -2.272 34.169 1.00 85.25 86 VAL A C 1
ATOM 695 O O . VAL A 1 86 ? -21.801 -1.722 33.578 1.00 85.25 86 VAL A O 1
ATOM 698 N N . ALA A 1 87 ? -20.906 -2.593 35.461 1.00 86.44 87 ALA A N 1
ATOM 699 C CA . ALA A 1 87 ? -21.996 -2.279 36.381 1.00 86.44 87 ALA A CA 1
ATOM 700 C C . ALA A 1 87 ? -21.451 -1.455 37.554 1.00 86.44 87 ALA A C 1
ATOM 702 O O . ALA A 1 87 ? -20.331 -1.699 38.013 1.00 86.44 87 ALA A O 1
ATOM 703 N N . ILE A 1 88 ? -22.227 -0.492 38.047 1.00 79.44 88 ILE A N 1
ATOM 704 C CA . ILE A 1 88 ? -21.894 0.235 39.278 1.00 79.44 88 ILE A CA 1
ATOM 705 C C . ILE A 1 88 ? -22.503 -0.541 40.449 1.00 79.44 88 ILE A C 1
ATOM 707 O O . ILE A 1 88 ? -23.721 -0.669 40.533 1.00 79.44 88 ILE A O 1
ATOM 711 N N . GLN A 1 89 ? -21.664 -1.065 41.345 1.00 78.25 89 GLN A N 1
ATOM 712 C CA . GLN A 1 89 ? -22.111 -1.594 42.636 1.00 78.25 89 GLN A CA 1
ATOM 713 C C . GLN A 1 89 ? -21.995 -0.490 43.690 1.00 78.25 89 GLN A C 1
ATOM 715 O O . GLN A 1 89 ? -20.910 0.062 43.872 1.00 78.25 89 GLN A O 1
ATOM 720 N N . ASN A 1 90 ? -23.117 -0.175 44.342 1.00 65.19 90 ASN A N 1
ATOM 721 C CA . ASN A 1 90 ? -23.161 0.658 45.547 1.00 65.19 90 ASN A CA 1
ATOM 722 C C . ASN A 1 90 ? -22.893 -0.182 46.795 1.00 65.19 90 ASN A C 1
ATOM 724 O O . ASN A 1 90 ? -23.379 -1.336 46.829 1.00 65.19 90 ASN A O 1
#

Sequence (90 aa):
MPKPGFKSITISEAVYDKFNQVYHKNKDELTMKGVNSFAGYVTYLLEDVMKKDKTFARYAPKLEKVSVDADRIILKDNIKNRIAEVAIQN